Protein AF-A0A117LLR3-F1 (afdb_monomer_lite)

Foldseek 3Di:
DVVVVVCVVVCVPPPQQQPDDDPDPPDDRNVVVVVVVVVVVD

Radius of gyration: 13.5 Å; chains: 1; bounding box: 24×27×35 Å

Sequence (42 aa):
FSDVLERIPYFIEEVYNKKRLHSALGYLPPEEFESLLAENAS

pLDDT: mean 88.98, std 8.31, range [66.44, 96.69]

Secondary structure (DSSP, 8-state):
-HHHHHHHHHIIIIIIIHH---SSTT---HHHHHHHHHHHT-

Structure (mmCIF, N/CA/C/O backbone):
data_AF-A0A117LLR3-F1
#
_entry.id   AF-A0A117LLR3-F1
#
loop_
_atom_site.group_PDB
_atom_site.id
_atom_site.type_symbol
_atom_site.label_atom_id
_atom_site.label_alt_id
_atom_site.label_comp_id
_atom_site.label_asym_id
_atom_site.label_entity_id
_atom_site.label_seq_id
_atom_site.pdbx_PDB_ins_code
_atom_site.Cartn_x
_atom_site.Cartn_y
_atom_site.Cartn_z
_atom_site.occupancy
_atom_site.B_iso_or_equiv
_atom_site.auth_seq_id
_atom_site.auth_comp_id
_atom_site.auth_asym_id
_atom_site.auth_atom_id
_atom_site.pdbx_PDB_model_num
ATOM 1 N N . PHE A 1 1 ? 14.998 -3.658 -17.723 1.00 79.19 1 PHE A N 1
ATOM 2 C CA . PHE A 1 1 ? 15.367 -3.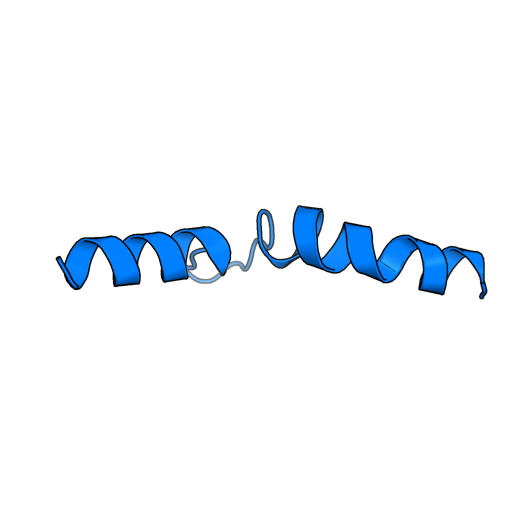176 -16.374 1.00 79.19 1 PHE A CA 1
ATOM 3 C C . PHE A 1 1 ? 14.956 -1.721 -16.143 1.00 79.19 1 PHE A C 1
ATOM 5 O O . PHE A 1 1 ? 14.415 -1.465 -15.076 1.00 79.19 1 PHE A O 1
ATOM 12 N N . SER A 1 2 ? 15.175 -0.783 -17.083 1.00 91.62 2 SER A N 1
ATOM 13 C CA . SER A 1 2 ? 14.712 0.622 -16.936 1.00 91.62 2 SER A CA 1
ATOM 14 C C . SER A 1 2 ? 13.198 0.724 -16.723 1.00 91.62 2 SER A C 1
ATOM 16 O O . SER A 1 2 ? 12.735 1.365 -15.792 1.00 91.62 2 SER A O 1
ATOM 18 N N . ASP A 1 3 ? 12.442 -0.034 -17.508 1.00 93.12 3 ASP A N 1
ATOM 19 C CA . ASP A 1 3 ? 10.985 -0.170 -17.464 1.00 93.12 3 ASP A CA 1
ATOM 20 C C . ASP A 1 3 ? 10.431 -0.610 -16.098 1.00 93.12 3 ASP A C 1
ATOM 22 O O . ASP A 1 3 ? 9.359 -0.173 -15.679 1.00 93.12 3 ASP A O 1
ATOM 26 N N . VAL A 1 4 ? 11.166 -1.468 -15.384 1.00 91.88 4 VAL A N 1
ATOM 27 C CA . VAL A 1 4 ? 10.805 -1.891 -14.025 1.00 91.88 4 VAL A CA 1
ATOM 28 C C . VAL A 1 4 ? 11.005 -0.735 -13.054 1.00 91.88 4 VAL A C 1
ATOM 30 O O . VAL A 1 4 ? 10.096 -0.436 -12.286 1.00 91.88 4 VAL A O 1
ATOM 33 N N . LEU A 1 5 ? 12.161 -0.065 -13.112 1.00 96.06 5 LEU A N 1
ATOM 34 C CA . LEU A 1 5 ? 12.484 1.074 -12.247 1.00 96.06 5 LEU A CA 1
ATOM 35 C C . LEU A 1 5 ? 11.510 2.239 -12.449 1.00 96.06 5 LEU A C 1
ATOM 37 O O . LEU A 1 5 ? 11.045 2.824 -11.476 1.00 96.06 5 LEU A O 1
ATOM 41 N N . GLU A 1 6 ? 11.142 2.518 -13.697 1.00 96.69 6 GLU A N 1
ATOM 42 C CA . GLU A 1 6 ? 10.158 3.542 -14.061 1.00 96.69 6 GLU A CA 1
ATOM 43 C C . GLU A 1 6 ? 8.772 3.270 -13.462 1.00 96.69 6 GLU A C 1
ATOM 45 O O . GLU A 1 6 ? 8.018 4.201 -13.183 1.00 96.69 6 GLU A O 1
ATOM 50 N N . ARG A 1 7 ? 8.429 1.998 -13.222 1.00 95.88 7 ARG A N 1
ATOM 51 C CA . ARG A 1 7 ? 7.137 1.597 -12.649 1.00 95.88 7 ARG A CA 1
ATOM 52 C C . ARG A 1 7 ? 7.128 1.500 -11.128 1.00 95.88 7 ARG A C 1
ATOM 54 O O . ARG A 1 7 ? 6.039 1.417 -10.560 1.00 95.88 7 ARG A O 1
ATOM 61 N N . ILE A 1 8 ? 8.285 1.527 -10.463 1.00 96.38 8 ILE A N 1
ATOM 62 C CA . ILE A 1 8 ? 8.366 1.430 -8.997 1.00 96.38 8 ILE A CA 1
ATOM 63 C C . ILE A 1 8 ? 7.532 2.516 -8.298 1.00 96.38 8 ILE A C 1
ATOM 65 O O . ILE A 1 8 ? 6.752 2.142 -7.424 1.00 96.38 8 ILE A O 1
ATOM 69 N N . PRO A 1 9 ? 7.608 3.810 -8.674 1.00 96.19 9 PRO A N 1
ATOM 70 C CA . PRO A 1 9 ? 6.829 4.846 -7.996 1.00 96.19 9 PRO A CA 1
ATOM 71 C C . PRO A 1 9 ? 5.322 4.581 -8.067 1.00 96.19 9 PRO A C 1
ATOM 73 O O . PRO A 1 9 ? 4.643 4.569 -7.047 1.00 96.19 9 PRO A O 1
ATOM 76 N N . TYR A 1 10 ? 4.813 4.260 -9.260 1.00 96.12 10 TYR A N 1
ATOM 77 C CA . TYR A 1 10 ? 3.406 3.901 -9.442 1.00 96.12 10 TYR A CA 1
ATOM 78 C C . TYR A 1 10 ? 3.016 2.676 -8.611 1.00 96.12 10 TYR A C 1
ATOM 80 O O . TYR A 1 10 ? 1.952 2.645 -8.001 1.00 96.12 10 TYR A O 1
ATOM 88 N N . PHE A 1 11 ? 3.868 1.652 -8.592 1.00 94.75 11 PHE A N 1
ATOM 89 C CA . PHE A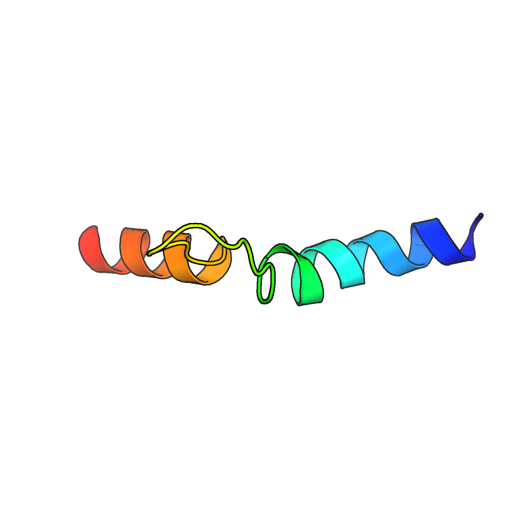 1 11 ? 3.584 0.433 -7.851 1.00 94.75 11 PHE A CA 1
ATOM 90 C C . PHE A 1 11 ? 3.500 0.686 -6.340 1.00 94.75 11 PHE A C 1
ATOM 92 O O . PHE A 1 11 ? 2.597 0.161 -5.692 1.00 94.75 11 PHE A O 1
ATOM 99 N N . ILE A 1 12 ? 4.409 1.486 -5.779 1.00 95.50 12 ILE A N 1
ATOM 100 C CA . ILE A 1 12 ? 4.401 1.810 -4.348 1.00 95.50 12 ILE A CA 1
ATOM 101 C C . ILE A 1 12 ? 3.121 2.571 -3.986 1.00 95.50 12 ILE A C 1
ATOM 103 O O . ILE A 1 12 ? 2.383 2.128 -3.108 1.00 95.50 12 ILE A O 1
ATOM 107 N N . GLU A 1 13 ? 2.808 3.643 -4.711 1.00 95.62 13 GLU A N 1
ATOM 108 C CA . GLU A 1 13 ? 1.670 4.504 -4.369 1.00 95.62 13 GLU A CA 1
ATOM 109 C C . GLU A 1 13 ? 0.321 3.843 -4.666 1.00 95.62 13 GLU A C 1
ATOM 111 O O . GLU A 1 13 ? -0.558 3.746 -3.812 1.00 95.62 13 GLU A O 1
ATOM 116 N N . GLU A 1 14 ? 0.143 3.326 -5.879 1.00 95.12 14 GLU A N 1
ATOM 117 C CA . GLU A 1 14 ? -1.188 2.948 -6.358 1.00 95.12 14 GLU A CA 1
ATOM 118 C C . GLU A 1 14 ? -1.545 1.487 -6.103 1.00 95.12 14 GLU A C 1
ATOM 120 O O . GLU A 1 14 ? -2.723 1.112 -6.153 1.00 95.12 14 GLU A O 1
ATOM 125 N N . VAL A 1 15 ? -0.542 0.641 -5.866 1.00 92.94 15 VAL A N 1
ATOM 126 C CA . VAL A 1 15 ? -0.746 -0.796 -5.661 1.00 92.94 15 VAL A CA 1
ATOM 127 C C . VAL A 1 15 ? -0.433 -1.178 -4.226 1.00 92.94 15 VAL A C 1
ATOM 129 O O . VAL A 1 15 ? -1.279 -1.772 -3.561 1.00 92.94 15 VAL A O 1
ATOM 132 N N . TYR A 1 16 ? 0.752 -0.840 -3.728 1.00 92.50 16 TYR A N 1
ATOM 133 C CA . TYR A 1 16 ? 1.178 -1.269 -2.404 1.00 92.50 16 TYR A CA 1
ATOM 134 C C . TYR A 1 16 ? 0.453 -0.508 -1.287 1.00 92.50 16 TYR A C 1
ATOM 136 O O . TYR A 1 16 ? -0.171 -1.146 -0.441 1.00 92.50 16 TYR A O 1
ATOM 144 N N . ASN A 1 17 ? 0.482 0.828 -1.296 1.00 93.81 17 ASN A N 1
ATOM 145 C CA . ASN A 1 17 ? -0.121 1.635 -0.227 1.00 93.81 17 ASN A CA 1
ATOM 146 C C . ASN A 1 17 ? -1.656 1.525 -0.201 1.00 93.81 17 ASN A C 1
ATOM 148 O O . ASN A 1 17 ? -2.247 1.505 0.878 1.00 93.81 17 ASN A O 1
ATOM 152 N N . LYS A 1 18 ? -2.284 1.374 -1.377 1.00 93.06 18 LYS A N 1
ATOM 153 C CA . LYS A 1 18 ? -3.749 1.400 -1.545 1.00 93.06 18 LYS A CA 1
ATOM 154 C C . LYS A 1 18 ? -4.437 0.046 -1.634 1.00 93.06 18 LYS A C 1
ATOM 156 O O . LYS A 1 18 ? -5.593 -0.084 -1.259 1.00 93.06 18 LYS A O 1
ATOM 161 N N . LYS A 1 19 ? -3.791 -0.953 -2.238 1.00 86.88 19 LYS A N 1
ATOM 162 C CA . LYS A 1 19 ? -4.482 -2.171 -2.715 1.00 86.88 19 LYS A CA 1
ATOM 163 C C . LYS A 1 19 ? -3.839 -3.456 -2.236 1.00 86.88 19 LYS A C 1
ATOM 165 O O . LYS A 1 19 ? -4.211 -4.532 -2.709 1.00 86.88 19 LYS A O 1
ATOM 170 N N . ARG A 1 20 ? -2.846 -3.383 -1.348 1.00 83.94 20 ARG A N 1
ATOM 171 C CA . ARG A 1 20 ? -2.172 -4.585 -0.869 1.00 83.94 20 ARG A CA 1
ATOM 172 C C . ARG A 1 20 ? -3.166 -5.437 -0.091 1.00 83.94 20 ARG A C 1
ATOM 174 O O . ARG A 1 20 ? -3.540 -5.110 1.023 1.00 83.94 20 ARG A O 1
ATOM 181 N N . LEU A 1 21 ? -3.577 -6.548 -0.687 1.00 75.00 21 LEU A N 1
ATOM 182 C CA . LEU A 1 21 ? -4.396 -7.551 -0.025 1.00 75.00 21 LEU A CA 1
ATOM 183 C C . LEU A 1 21 ? -3.464 -8.586 0.592 1.00 75.00 21 LEU A C 1
ATOM 185 O O . LEU A 1 21 ? -2.719 -9.255 -0.124 1.00 75.00 21 LEU A O 1
ATOM 189 N N . HIS A 1 22 ? -3.521 -8.733 1.911 1.00 68.12 22 HIS A N 1
ATOM 190 C CA . HIS A 1 22 ? -2.980 -9.902 2.591 1.00 68.12 22 HIS A CA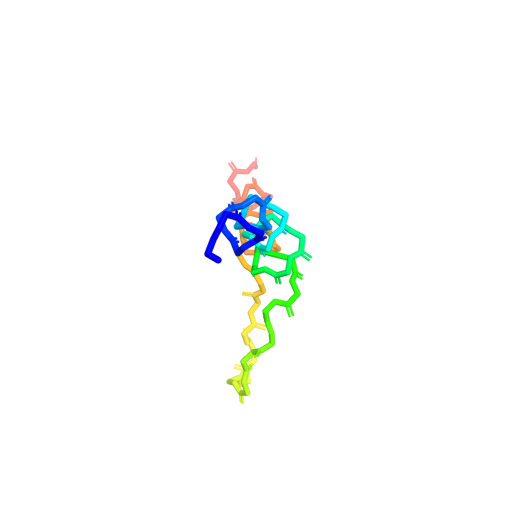 1
ATOM 191 C C . HIS A 1 22 ? -4.098 -10.635 3.311 1.00 68.12 22 HIS A C 1
ATOM 193 O O . HIS A 1 22 ? -4.993 -10.028 3.887 1.00 68.12 22 HIS A O 1
ATOM 199 N N . SER A 1 23 ? -4.029 -11.961 3.273 1.00 68.00 23 SER A N 1
ATOM 200 C CA . SER A 1 23 ? -5.055 -12.909 3.724 1.00 68.00 23 SER A CA 1
ATOM 201 C C . SER A 1 23 ? -5.239 -12.983 5.248 1.00 68.00 23 SER A C 1
ATOM 203 O O . SER A 1 23 ? -5.900 -13.894 5.745 1.00 68.00 23 SER A O 1
ATOM 205 N N . ALA A 1 24 ? -4.674 -12.040 6.003 1.00 78.00 24 ALA A N 1
ATOM 206 C CA . ALA A 1 24 ? -4.898 -11.945 7.436 1.00 78.00 24 ALA A CA 1
ATOM 207 C C . ALA A 1 24 ? -6.236 -11.244 7.707 1.00 78.00 24 ALA A C 1
ATOM 209 O O . ALA A 1 24 ? -6.511 -10.167 7.177 1.00 78.00 24 ALA A O 1
ATOM 210 N N . LEU A 1 25 ? -7.072 -11.863 8.540 1.00 78.19 25 LEU A N 1
ATOM 211 C CA . LEU A 1 25 ? -8.345 -11.283 8.951 1.00 78.19 25 LEU A CA 1
ATOM 212 C C . LEU A 1 25 ? -8.097 -9.940 9.656 1.00 78.19 25 LEU A C 1
ATOM 214 O O . LEU A 1 25 ? -7.357 -9.889 10.636 1.00 78.19 25 LEU A O 1
ATOM 218 N N . GLY A 1 26 ? -8.715 -8.870 9.150 1.00 77.06 26 GLY A N 1
ATOM 219 C CA . GLY A 1 26 ? -8.558 -7.517 9.691 1.00 77.06 26 GLY A CA 1
ATOM 220 C C . GLY A 1 26 ? -7.331 -6.756 9.184 1.00 77.06 26 GLY A C 1
ATOM 221 O O . GLY A 1 26 ? -7.016 -5.705 9.734 1.00 77.06 26 GLY A O 1
ATOM 222 N N . TYR A 1 27 ? -6.632 -7.256 8.158 1.00 85.75 27 TYR A N 1
ATOM 223 C CA . TYR A 1 27 ? -5.590 -6.468 7.505 1.00 85.75 27 TYR A CA 1
ATOM 224 C C . TYR A 1 27 ? -6.187 -5.253 6.792 1.00 85.75 27 TYR A C 1
ATOM 226 O O . TYR A 1 27 ? -7.189 -5.367 6.085 1.00 85.75 27 TYR A O 1
ATOM 234 N N . LEU A 1 28 ? -5.512 -4.119 6.949 1.00 88.56 28 LEU A N 1
ATOM 235 C CA . LEU A 1 28 ? -5.866 -2.841 6.362 1.00 88.56 28 LEU A CA 1
ATOM 236 C C . LEU A 1 28 ? -4.670 -2.314 5.553 1.00 88.56 28 LEU A C 1
ATOM 238 O O . LEU A 1 28 ? -3.538 -2.398 6.049 1.00 88.56 28 LEU A O 1
ATOM 242 N N . PRO A 1 29 ? -4.870 -1.802 4.325 1.00 91.81 29 PRO A N 1
ATOM 243 C CA . PRO A 1 29 ? -3.798 -1.173 3.563 1.00 91.81 29 PRO A CA 1
ATOM 244 C C . PRO A 1 29 ? -3.147 -0.015 4.338 1.00 91.81 29 PRO A C 1
ATOM 246 O O . PRO A 1 29 ? -3.830 0.632 5.137 1.00 91.81 29 PRO A O 1
ATOM 249 N N . PRO A 1 30 ? -1.850 0.272 4.106 1.00 93.06 30 PRO A N 1
ATOM 250 C CA . PRO A 1 30 ? -1.137 1.347 4.798 1.00 93.06 30 PRO A CA 1
ATOM 251 C C . PRO A 1 30 ? -1.878 2.689 4.814 1.00 93.06 30 PRO A C 1
ATOM 253 O O . PRO A 1 30 ? -2.008 3.288 5.876 1.00 93.06 30 PRO A O 1
ATOM 256 N N . GLU A 1 31 ? -2.423 3.120 3.674 1.00 94.31 31 GLU A N 1
ATOM 257 C CA . GLU A 1 31 ? -3.132 4.403 3.565 1.00 94.31 31 GLU A CA 1
ATOM 258 C C . GLU A 1 31 ? -4.389 4.457 4.445 1.00 94.31 31 GLU A C 1
ATOM 260 O O . GLU A 1 31 ? -4.632 5.434 5.156 1.00 94.31 31 GLU A O 1
ATOM 265 N N . GLU A 1 32 ? -5.175 3.382 4.447 1.00 92.81 32 GLU A N 1
ATOM 266 C CA . GLU A 1 32 ? -6.376 3.280 5.276 1.00 92.81 32 GLU A CA 1
ATOM 267 C C . GLU A 1 32 ? -6.011 3.212 6.770 1.00 92.81 32 GLU A C 1
ATOM 269 O O . GLU A 1 32 ? -6.673 3.829 7.604 1.00 92.81 32 GLU A O 1
ATOM 274 N N . PHE A 1 33 ? -4.923 2.522 7.122 1.00 91.62 33 PHE A N 1
ATOM 275 C CA . PHE A 1 33 ? -4.437 2.456 8.500 1.00 91.62 33 PHE A CA 1
ATOM 276 C C . PHE A 1 33 ? -3.972 3.815 9.028 1.00 91.62 33 PHE A C 1
ATOM 278 O O . PHE A 1 33 ? -4.368 4.216 10.123 1.00 91.62 33 PHE A O 1
ATOM 285 N N . GLU A 1 34 ? -3.169 4.542 8.255 1.00 93.94 34 GLU A N 1
ATOM 286 C CA . GLU A 1 34 ? -2.713 5.888 8.616 1.00 93.94 34 GLU A CA 1
ATOM 287 C C . GLU A 1 34 ? -3.884 6.872 8.733 1.00 93.94 34 GLU A C 1
ATOM 289 O O . GLU A 1 34 ? -3.909 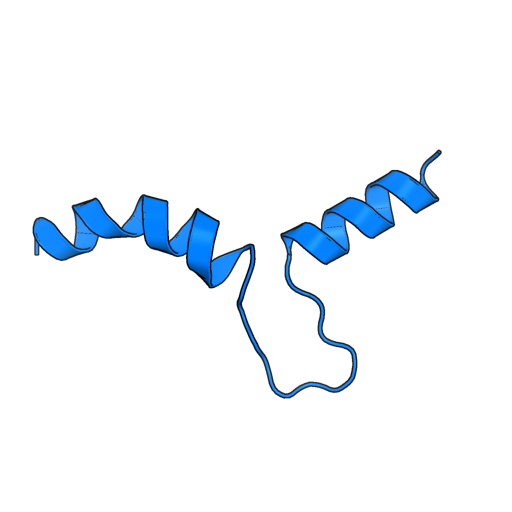7.681 9.662 1.00 93.94 34 GLU A O 1
ATOM 294 N N . SER A 1 35 ? -4.890 6.750 7.861 1.00 93.69 35 SER A N 1
ATOM 295 C CA . SER A 1 35 ? -6.114 7.558 7.924 1.00 93.69 35 SER A CA 1
ATOM 296 C C . SER A 1 35 ? -6.870 7.340 9.238 1.00 93.69 35 SER A C 1
ATOM 298 O O . SER A 1 35 ? -7.184 8.304 9.934 1.00 93.69 35 SER A O 1
ATOM 300 N N . LEU A 1 36 ? -7.076 6.081 9.646 1.00 93.56 36 L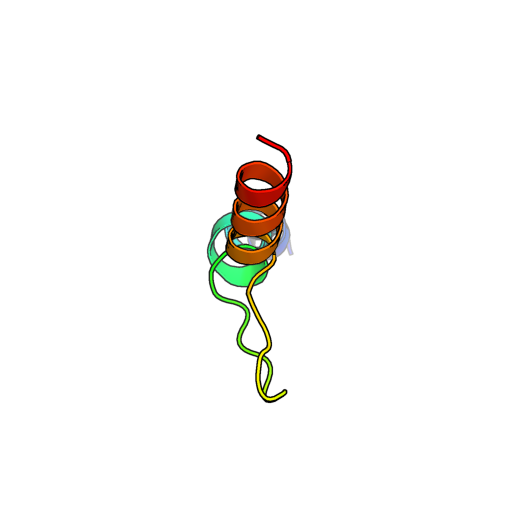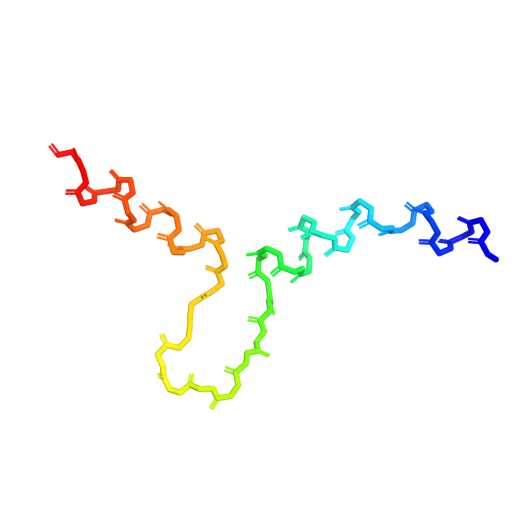EU A N 1
ATOM 301 C CA . LEU A 1 36 ? -7.702 5.768 10.935 1.00 93.56 36 LEU A CA 1
ATOM 302 C C . LEU A 1 36 ? -6.882 6.284 12.123 1.00 93.56 36 LEU A C 1
ATOM 304 O O . LEU A 1 36 ? -7.447 6.733 13.119 1.00 93.56 36 LEU A O 1
ATOM 308 N N . LEU A 1 37 ? -5.549 6.215 12.063 1.00 93.62 37 LEU A N 1
ATOM 309 C CA . LEU A 1 37 ? -4.700 6.770 13.121 1.00 93.62 37 LEU A CA 1
ATOM 310 C C . LEU A 1 37 ? -4.845 8.291 13.232 1.00 93.62 37 LEU A C 1
ATOM 312 O O . LEU A 1 37 ? -4.906 8.806 14.347 1.00 93.62 37 LEU A O 1
ATOM 316 N N . ALA A 1 38 ? -4.917 8.999 12.103 1.00 93.31 38 ALA A N 1
ATOM 317 C CA . ALA A 1 38 ? -5.105 10.446 12.077 1.00 93.31 38 ALA A CA 1
ATOM 318 C C . ALA A 1 38 ? -6.481 10.862 12.624 1.00 93.31 38 ALA A C 1
ATOM 320 O O . ALA A 1 38 ? -6.568 11.829 13.381 1.00 93.31 38 ALA A O 1
ATOM 321 N N . GLU A 1 39 ? -7.535 10.111 12.295 1.00 92.44 39 GLU A N 1
ATOM 322 C CA . GLU A 1 39 ? -8.884 10.326 12.833 1.00 92.44 39 GLU A CA 1
ATOM 323 C C . GLU A 1 39 ? -8.940 10.120 14.351 1.00 92.44 39 GLU A C 1
ATOM 325 O O . GLU A 1 39 ? -9.502 10.948 15.060 1.00 92.44 39 GLU A O 1
ATOM 330 N N . ASN A 1 40 ? -8.312 9.059 14.868 1.00 87.81 40 ASN A N 1
ATOM 331 C CA . ASN A 1 40 ? -8.283 8.766 16.307 1.00 87.81 40 ASN A CA 1
ATOM 332 C C . ASN A 1 40 ? -7.440 9.757 17.129 1.00 87.81 40 ASN A C 1
ATOM 334 O O . ASN A 1 40 ? -7.538 9.774 18.356 1.00 87.81 40 ASN A O 1
ATOM 338 N N . ALA A 1 41 ? -6.563 10.521 16.476 1.00 82.75 41 ALA A N 1
ATOM 339 C CA . ALA A 1 41 ? -5.699 11.505 17.120 1.00 82.75 41 ALA A CA 1
ATOM 340 C C . ALA A 1 41 ? -6.316 12.919 17.198 1.00 82.75 41 ALA A C 1
ATOM 342 O O . ALA A 1 41 ? -5.699 13.793 17.812 1.00 82.75 41 ALA A O 1
ATOM 343 N N . SER A 1 42 ? -7.485 13.149 16.579 1.00 66.44 42 SER A N 1
ATOM 344 C CA . SER A 1 42 ? -8.282 14.389 16.697 1.00 66.44 42 SER A CA 1
ATOM 345 C C . SER A 1 42 ? -9.257 14.340 17.869 1.00 66.44 42 SER A C 1
ATOM 347 O O . SER A 1 42 ? -9.502 15.423 18.448 1.00 66.44 42 SER A O 1
#